Protein AF-A0A7W0MCL6-F1 (afdb_monomer_lite)

pLDDT: mean 84.3, std 16.28, range [50.22, 96.94]

Structure (mmCIF, N/CA/C/O backbone):
data_AF-A0A7W0MCL6-F1
#
_entry.id   AF-A0A7W0MCL6-F1
#
loop_
_atom_site.group_PDB
_atom_site.id
_atom_site.type_symbol
_atom_site.label_atom_id
_atom_site.label_alt_id
_atom_site.label_comp_id
_atom_site.label_asym_id
_atom_site.label_entity_id
_atom_site.label_seq_id
_atom_site.pdbx_PDB_ins_code
_atom_site.Cartn_x
_atom_site.Cartn_y
_atom_site.Cartn_z
_atom_site.occupancy
_atom_site.B_iso_or_equiv
_atom_site.auth_seq_id
_atom_site.auth_comp_id
_atom_site.auth_asym_id
_atom_site.auth_atom_id
_atom_site.pdbx_PDB_model_num
ATOM 1 N N . MET A 1 1 ? 35.156 -26.182 -0.908 1.00 50.47 1 MET A N 1
ATOM 2 C CA . MET A 1 1 ? 34.845 -25.146 0.096 1.00 50.47 1 MET A CA 1
ATOM 3 C C . MET A 1 1 ? 34.617 -23.837 -0.634 1.00 50.47 1 MET A C 1
ATOM 5 O O . MET A 1 1 ? 35.589 -23.201 -1.020 1.00 50.47 1 MET A O 1
ATOM 9 N N . THR A 1 2 ? 33.366 -23.443 -0.843 1.00 50.22 2 THR A N 1
ATOM 10 C CA . THR A 1 2 ? 33.016 -22.033 -1.048 1.00 50.22 2 THR A CA 1
ATOM 11 C C . THR A 1 2 ? 31.595 -21.877 -0.528 1.00 50.22 2 THR A C 1
ATOM 13 O O . THR A 1 2 ? 30.725 -22.665 -0.880 1.00 50.22 2 THR A O 1
ATOM 16 N N . ARG A 1 3 ? 31.473 -20.999 0.465 1.00 52.28 3 ARG A N 1
ATOM 17 C CA . ARG A 1 3 ? 30.317 -20.776 1.333 1.00 52.28 3 ARG A CA 1
ATOM 18 C C . ARG A 1 3 ? 29.081 -20.400 0.525 1.00 52.28 3 ARG A C 1
ATOM 20 O O . ARG A 1 3 ? 29.202 -19.603 -0.396 1.00 52.28 3 ARG A O 1
ATOM 27 N N . ASP A 1 4 ? 27.942 -20.929 0.964 1.00 50.72 4 ASP A N 1
ATOM 28 C CA . ASP A 1 4 ? 26.614 -20.332 0.869 1.00 50.72 4 ASP A CA 1
ATOM 29 C C . ASP A 1 4 ? 26.682 -18.801 0.780 1.00 50.72 4 ASP A C 1
ATOM 31 O O . ASP A 1 4 ? 27.014 -18.120 1.755 1.00 50.72 4 ASP A O 1
ATOM 35 N N . GLU A 1 5 ? 26.375 -18.264 -0.397 1.00 55.66 5 GLU A N 1
ATOM 36 C CA . GLU A 1 5 ? 25.964 -16.874 -0.529 1.00 55.66 5 GLU A CA 1
ATOM 37 C C . GLU A 1 5 ? 24.496 -16.840 -0.108 1.00 55.66 5 GLU A C 1
ATOM 39 O O . GLU A 1 5 ? 23.598 -17.223 -0.857 1.00 55.66 5 GLU A O 1
ATOM 44 N N . HIS A 1 6 ? 24.280 -16.496 1.160 1.00 57.06 6 HIS A N 1
ATOM 45 C CA . HIS A 1 6 ? 22.969 -16.171 1.696 1.00 57.06 6 HIS A CA 1
ATOM 46 C C . HIS A 1 6 ? 22.454 -14.984 0.871 1.00 57.06 6 HIS A C 1
ATOM 48 O O . HIS A 1 6 ? 22.941 -13.865 1.010 1.00 57.06 6 HIS A O 1
ATOM 54 N N . LEU A 1 7 ? 21.551 -15.256 -0.074 1.00 57.50 7 LEU A N 1
ATOM 55 C CA . LEU A 1 7 ? 20.686 -14.246 -0.671 1.00 57.50 7 LEU A CA 1
ATOM 56 C C . LEU A 1 7 ? 19.749 -13.792 0.446 1.00 57.50 7 LEU A C 1
ATOM 58 O O . LEU A 1 7 ? 18.626 -14.273 0.583 1.00 57.50 7 LEU A O 1
ATOM 62 N N . ASP A 1 8 ? 20.252 -12.903 1.293 1.00 52.47 8 ASP A N 1
ATOM 63 C CA . ASP A 1 8 ? 19.403 -11.941 1.964 1.00 52.47 8 ASP A CA 1
ATOM 64 C C . ASP A 1 8 ? 18.824 -11.077 0.833 1.00 52.47 8 ASP A C 1
ATOM 66 O O . ASP A 1 8 ? 19.407 -10.071 0.438 1.00 52.47 8 ASP A O 1
ATOM 70 N N . ASP A 1 9 ? 17.749 -11.549 0.192 1.00 58.38 9 ASP A N 1
ATOM 71 C CA . ASP A 1 9 ? 16.949 -10.750 -0.730 1.00 58.38 9 ASP A CA 1
ATOM 72 C C . ASP A 1 9 ? 16.398 -9.571 0.087 1.00 58.38 9 ASP A C 1
ATOM 74 O O . ASP A 1 9 ? 15.321 -9.655 0.681 1.00 58.38 9 ASP A O 1
ATOM 78 N N . ASP A 1 10 ? 17.183 -8.493 0.176 1.00 63.12 10 ASP A N 1
ATOM 79 C CA . ASP A 1 10 ? 16.785 -7.195 0.705 1.00 63.12 10 ASP A CA 1
ATOM 80 C C . ASP A 1 10 ? 15.580 -6.727 -0.116 1.00 63.12 10 ASP A C 1
ATOM 82 O O . ASP A 1 10 ? 15.719 -6.087 -1.162 1.00 63.12 10 ASP A O 1
ATOM 86 N N . VAL A 1 11 ? 14.374 -7.099 0.323 1.00 68.56 11 VAL A N 1
ATOM 87 C CA . VAL A 1 11 ? 13.138 -6.598 -0.268 1.00 68.56 11 VAL A CA 1
ATOM 88 C C . VAL A 1 11 ? 13.172 -5.082 -0.094 1.00 68.56 11 VAL A C 1
ATOM 90 O O . VAL A 1 11 ? 13.207 -4.616 1.048 1.00 68.56 11 VAL A O 1
ATOM 93 N N . PRO A 1 12 ? 13.197 -4.299 -1.187 1.00 80.88 12 PRO A N 1
ATOM 94 C CA . PRO A 1 12 ? 13.382 -2.864 -1.085 1.00 80.88 12 PRO A CA 1
ATOM 95 C C . PRO A 1 12 ? 12.254 -2.248 -0.259 1.00 80.88 12 PRO A C 1
ATOM 97 O O . PRO A 1 12 ? 11.073 -2.322 -0.621 1.00 80.88 12 PRO A O 1
ATOM 100 N N . ASP A 1 13 ? 12.645 -1.647 0.864 1.00 88.44 13 ASP A N 1
ATOM 101 C CA . ASP A 1 13 ? 11.750 -0.888 1.723 1.00 88.44 13 ASP A CA 1
ATOM 102 C C . ASP A 1 13 ? 11.254 0.353 0.968 1.00 88.44 13 ASP A C 1
ATOM 104 O O . ASP A 1 13 ? 12.039 1.206 0.547 1.00 88.44 13 ASP A O 1
ATOM 108 N N . ALA A 1 14 ? 9.937 0.441 0.790 1.00 90.75 14 ALA A N 1
ATOM 109 C CA . ALA A 1 14 ? 9.251 1.577 0.178 1.00 90.75 14 ALA A CA 1
ATOM 110 C C . ALA A 1 14 ? 8.625 2.516 1.220 1.00 90.75 14 ALA A C 1
ATOM 112 O O . ALA A 1 14 ? 7.985 3.505 0.858 1.00 90.75 14 ALA A O 1
ATOM 113 N N . GLY A 1 15 ? 8.808 2.241 2.512 1.00 93.81 15 GLY A N 1
ATOM 114 C CA . GLY A 1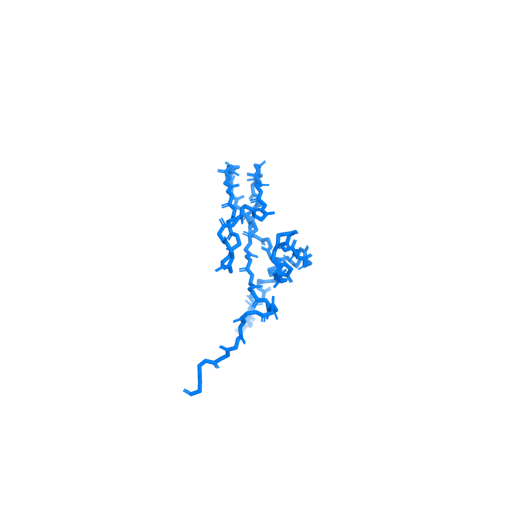 15 ? 8.367 3.099 3.599 1.00 93.81 15 GLY A CA 1
ATOM 115 C C . GLY A 1 15 ? 7.003 2.708 4.161 1.00 93.81 15 GLY A C 1
ATOM 116 O O . GLY A 1 15 ? 6.727 1.545 4.456 1.00 93.81 15 GLY A O 1
ATOM 117 N N . THR A 1 16 ? 6.159 3.702 4.444 1.00 94.75 16 THR A N 1
ATOM 118 C CA . THR A 1 16 ? 4.870 3.497 5.123 1.00 94.75 16 THR A CA 1
ATOM 119 C C . THR A 1 16 ? 3.759 4.266 4.432 1.00 94.75 16 THR A C 1
ATOM 121 O O . THR A 1 16 ? 3.885 5.462 4.191 1.00 94.75 16 THR A O 1
ATOM 124 N N . GLU A 1 17 ? 2.630 3.598 4.219 1.00 95.31 17 GLU A N 1
ATOM 125 C CA . GLU A 1 17 ? 1.426 4.172 3.635 1.00 95.31 17 GLU A CA 1
ATOM 126 C C . GLU A 1 17 ? 0.261 4.170 4.616 1.00 95.31 17 GLU A C 1
ATOM 128 O O . GLU A 1 17 ? 0.046 3.224 5.374 1.00 95.31 17 GLU A O 1
ATOM 133 N N . THR A 1 18 ? -0.520 5.249 4.605 1.00 95.25 18 THR A N 1
ATOM 134 C CA . THR A 1 18 ? -1.644 5.425 5.533 1.00 95.25 18 THR A CA 1
ATOM 135 C C . THR A 1 18 ? -2.958 5.536 4.776 1.00 95.25 18 THR A C 1
ATOM 137 O O . THR A 1 18 ? -3.133 6.397 3.915 1.00 95.25 18 THR A O 1
ATOM 140 N N . CYS A 1 19 ? -3.935 4.708 5.150 1.00 94.69 19 CYS A N 1
ATOM 141 C CA . CYS A 1 19 ? -5.290 4.821 4.628 1.00 94.69 19 CYS A CA 1
ATOM 142 C C . CYS A 1 19 ? -5.895 6.163 5.040 1.00 94.69 19 CYS A C 1
ATOM 144 O O . CYS A 1 19 ? -6.164 6.399 6.219 1.00 94.69 19 CYS A O 1
ATOM 146 N N . LYS A 1 20 ? -6.185 7.009 4.050 1.00 94.06 20 LYS A N 1
ATOM 147 C CA . LYS A 1 20 ? -6.770 8.343 4.249 1.00 94.06 20 LYS A CA 1
ATOM 148 C C . LYS A 1 20 ? -8.184 8.306 4.840 1.00 94.06 20 LYS A C 1
ATOM 150 O O . LYS A 1 20 ? -8.644 9.313 5.362 1.00 94.06 20 LYS A O 1
ATOM 155 N N . VAL A 1 21 ? -8.863 7.156 4.773 1.00 93.69 21 VAL A N 1
ATOM 156 C CA . VAL A 1 21 ? -10.246 6.996 5.249 1.00 93.69 21 VAL A CA 1
ATOM 157 C C . VAL A 1 21 ? -10.304 6.558 6.712 1.00 93.69 21 VAL A C 1
ATOM 159 O O . VAL A 1 21 ? -10.989 7.184 7.512 1.00 93.69 21 VAL A O 1
ATOM 162 N N . CYS A 1 22 ? -9.601 5.486 7.089 1.00 92.00 22 CYS A N 1
ATOM 163 C CA . CYS A 1 22 ? -9.690 4.920 8.444 1.00 92.00 22 CYS A CA 1
ATOM 164 C C . CYS A 1 22 ? -8.430 5.126 9.299 1.00 92.00 22 CYS A C 1
ATOM 166 O O . CYS A 1 22 ? -8.428 4.771 10.479 1.00 92.00 22 CYS A O 1
ATOM 168 N N . GLY A 1 23 ? -7.352 5.660 8.717 1.00 93.06 23 GLY A N 1
ATOM 169 C CA . GLY A 1 23 ? -6.090 5.925 9.408 1.00 93.06 23 GLY A CA 1
ATOM 170 C C . GLY A 1 23 ? -5.268 4.680 9.749 1.00 93.06 23 GLY A C 1
ATOM 171 O O . GLY A 1 23 ? -4.447 4.736 10.660 1.00 93.06 23 GLY A O 1
ATOM 172 N N . SER A 1 24 ? -5.502 3.542 9.087 1.00 94.69 24 SER A N 1
ATOM 173 C CA . SER A 1 24 ? -4.631 2.364 9.219 1.00 94.69 24 SER A CA 1
ATOM 174 C C . SER A 1 24 ? -3.309 2.585 8.48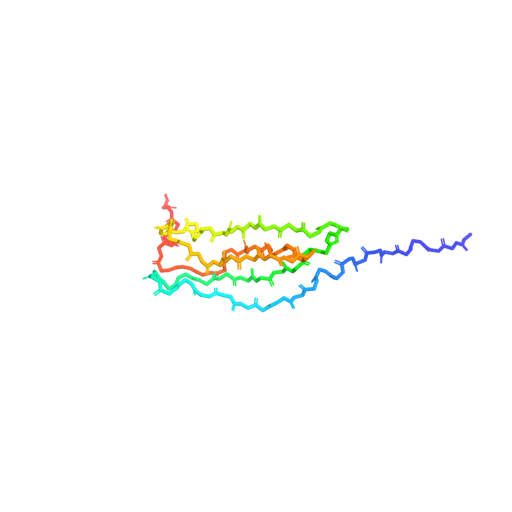6 1.00 94.69 24 SER A C 1
ATOM 176 O O . SER A 1 24 ? -3.321 3.130 7.385 1.00 94.69 24 SER A O 1
ATOM 178 N N . MET A 1 25 ? -2.209 2.107 9.053 1.00 95.38 25 MET A N 1
ATOM 179 C CA . MET A 1 25 ? -0.850 2.255 8.542 1.00 95.38 25 MET A CA 1
ATOM 180 C C . MET A 1 25 ? -0.312 0.911 8.051 1.00 95.38 25 MET A C 1
ATOM 182 O O . MET A 1 25 ? -0.447 -0.106 8.738 1.00 95.38 25 MET A O 1
ATOM 186 N N . TYR A 1 26 ? 0.324 0.928 6.889 1.00 95.75 26 TYR A N 1
ATOM 187 C CA . TYR A 1 26 ? 0.924 -0.222 6.232 1.00 95.75 26 TYR A CA 1
ATOM 188 C C . TYR A 1 26 ? 2.398 0.048 5.982 1.00 95.75 26 TYR A C 1
ATOM 190 O O . TYR A 1 26 ? 2.733 1.093 5.439 1.00 95.75 26 TYR A O 1
ATOM 198 N N . HIS A 1 27 ? 3.263 -0.893 6.332 1.00 95.69 27 HIS A N 1
ATOM 199 C CA . HIS A 1 27 ? 4.618 -0.910 5.802 1.00 95.69 27 HIS A CA 1
ATOM 200 C C . HIS A 1 27 ? 4.570 -1.402 4.357 1.00 95.69 27 HIS A C 1
ATOM 202 O O . HIS A 1 27 ? 3.859 -2.373 4.070 1.00 95.69 27 HIS A O 1
ATOM 208 N N . VAL A 1 28 ? 5.277 -0.716 3.464 1.00 95.56 28 VAL A N 1
ATOM 209 C CA . VAL A 1 28 ? 5.264 -0.995 2.030 1.00 95.56 28 VAL A CA 1
ATOM 210 C C . VAL A 1 28 ? 6.631 -1.464 1.591 1.00 95.56 28 VAL A C 1
ATOM 212 O O . VAL A 1 28 ? 7.650 -0.871 1.913 1.00 95.56 28 VAL A O 1
ATOM 215 N N . THR A 1 29 ? 6.621 -2.537 0.823 1.00 95.19 29 THR A N 1
ATOM 216 C CA . THR A 1 29 ? 7.805 -3.260 0.383 1.00 95.19 29 THR A CA 1
ATOM 217 C C . THR A 1 29 ? 7.632 -3.510 -1.111 1.00 95.19 29 THR A C 1
ATOM 219 O O . THR A 1 29 ? 6.545 -3.925 -1.513 1.00 95.19 29 THR A O 1
ATOM 222 N N . LEU A 1 30 ? 8.628 -3.252 -1.955 1.00 93.56 30 LEU A N 1
ATOM 223 C CA . LEU A 1 30 ? 8.469 -3.406 -3.408 1.00 93.56 30 LEU A CA 1
ATOM 224 C C . LEU A 1 30 ? 9.002 -4.755 -3.883 1.00 93.56 30 LEU A C 1
ATOM 226 O O . LEU A 1 30 ? 10.112 -5.151 -3.553 1.00 93.56 30 LEU A O 1
ATOM 230 N N . ASN A 1 31 ? 8.229 -5.440 -4.719 1.00 90.12 31 ASN A N 1
ATOM 231 C CA . ASN A 1 31 ? 8.706 -6.598 -5.461 1.00 90.12 31 ASN A CA 1
ATOM 232 C C . ASN A 1 31 ? 8.860 -6.234 -6.940 1.00 90.12 31 ASN A C 1
ATOM 234 O O . ASN A 1 31 ? 7.909 -5.770 -7.573 1.00 90.12 31 ASN A O 1
ATOM 238 N N . ARG A 1 32 ? 10.050 -6.439 -7.505 1.00 89.69 32 ARG A N 1
ATOM 239 C CA . ARG A 1 32 ? 10.341 -6.086 -8.894 1.00 89.69 32 ARG A CA 1
ATOM 240 C C . ARG A 1 32 ? 10.081 -7.269 -9.823 1.00 89.69 32 ARG A C 1
ATOM 242 O O . ARG A 1 32 ? 10.833 -8.238 -9.854 1.00 89.69 32 ARG A O 1
ATOM 249 N N . GLY A 1 33 ? 9.036 -7.152 -10.633 1.00 86.19 33 GLY A N 1
ATOM 250 C CA . GLY A 1 33 ? 8.695 -8.100 -11.684 1.00 86.19 33 GLY A CA 1
ATOM 251 C C . GLY A 1 33 ? 9.385 -7.801 -13.018 1.00 86.19 33 GLY A C 1
ATOM 252 O O . GLY A 1 33 ? 9.896 -6.708 -13.269 1.00 86.19 33 GLY A O 1
ATOM 253 N N . GLN A 1 34 ? 9.362 -8.785 -13.920 1.00 85.44 34 GLN A N 1
ATOM 254 C CA . GLN A 1 34 ? 9.864 -8.623 -15.294 1.00 85.44 34 GLN A CA 1
ATOM 255 C C . GLN A 1 34 ? 8.873 -7.885 -16.207 1.00 85.44 34 GLN A C 1
ATOM 257 O O . GLN A 1 34 ? 9.274 -7.304 -17.212 1.00 85.44 34 GLN A O 1
ATOM 262 N N . THR A 1 35 ? 7.581 -7.905 -15.866 1.00 89.44 35 THR A N 1
ATOM 263 C CA . THR A 1 35 ? 6.501 -7.335 -16.680 1.00 89.44 35 THR A CA 1
ATOM 264 C C . THR A 1 35 ? 5.803 -6.220 -15.915 1.00 89.44 35 THR A C 1
ATOM 266 O O . THR A 1 35 ? 5.544 -6.350 -14.721 1.00 89.44 35 THR A O 1
ATOM 269 N N . ARG A 1 36 ? 5.492 -5.125 -16.613 1.00 91.19 36 ARG A N 1
ATOM 270 C CA . ARG A 1 36 ? 4.673 -4.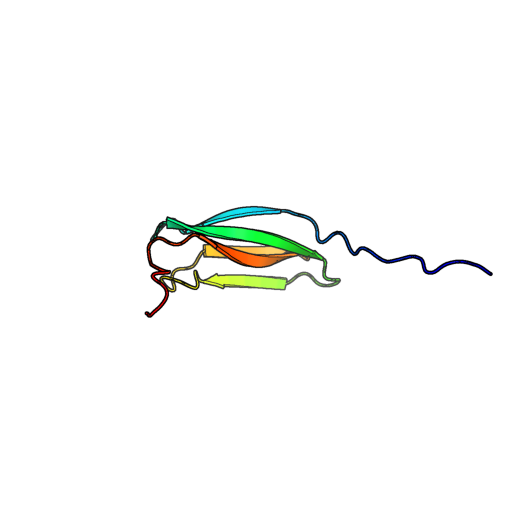037 -16.077 1.00 91.19 36 ARG A CA 1
ATOM 271 C C . ARG A 1 36 ? 3.247 -4.532 -15.838 1.00 91.19 36 ARG A C 1
ATOM 273 O O . ARG A 1 36 ? 2.639 -5.091 -16.747 1.00 91.19 36 ARG A O 1
ATOM 280 N N . MET A 1 37 ? 2.722 -4.293 -14.644 1.00 91.50 37 MET A N 1
ATOM 281 C CA . MET A 1 37 ? 1.370 -4.663 -14.251 1.00 91.50 37 MET A CA 1
ATOM 282 C C . MET A 1 37 ? 0.655 -3.443 -13.679 1.00 91.50 37 MET A C 1
ATOM 284 O O . MET A 1 37 ? 1.228 -2.690 -12.888 1.00 91.50 37 MET A O 1
ATOM 288 N N . ARG A 1 38 ? -0.605 -3.267 -14.085 1.00 95.56 38 ARG A N 1
ATOM 289 C CA . ARG A 1 38 ? -1.520 -2.329 -13.445 1.00 95.56 38 ARG A CA 1
ATOM 290 C C . ARG A 1 38 ? -2.403 -3.082 -12.471 1.00 95.56 38 ARG A C 1
ATOM 292 O O . ARG A 1 38 ? -3.064 -4.033 -12.882 1.00 95.56 38 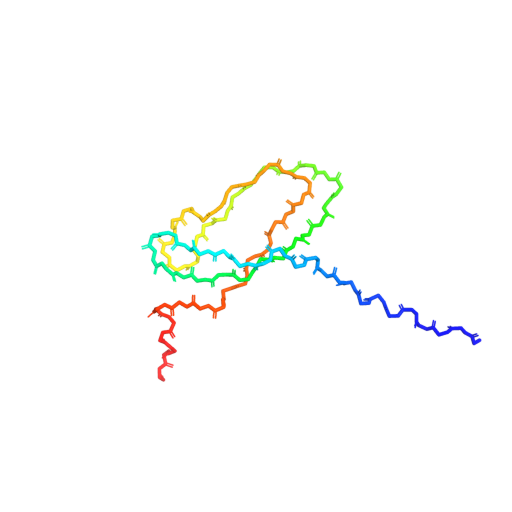ARG A O 1
ATOM 299 N N . ASP A 1 39 ? -2.411 -2.645 -11.222 1.00 95.69 39 ASP A N 1
ATOM 300 C CA . ASP A 1 39 ? -3.222 -3.239 -10.166 1.00 95.69 39 ASP A CA 1
ATOM 301 C C . ASP A 1 39 ? -3.456 -2.222 -9.038 1.00 95.69 39 ASP A C 1
ATOM 303 O O . ASP A 1 39 ? -2.918 -1.109 -9.049 1.00 95.69 39 ASP A O 1
ATOM 307 N N . TRP A 1 40 ? -4.299 -2.578 -8.078 1.00 96.44 40 TRP A N 1
ATOM 308 C CA . TRP A 1 40 ? -4.624 -1.744 -6.933 1.00 96.44 40 TRP A CA 1
ATOM 309 C C . TRP A 1 40 ? -4.719 -2.570 -5.656 1.00 96.44 40 TRP A C 1
ATOM 311 O O . TRP A 1 40 ? -4.994 -3.768 -5.654 1.00 96.44 40 TRP A O 1
ATOM 321 N N . TYR A 1 41 ? -4.547 -1.896 -4.526 1.00 96.00 41 TYR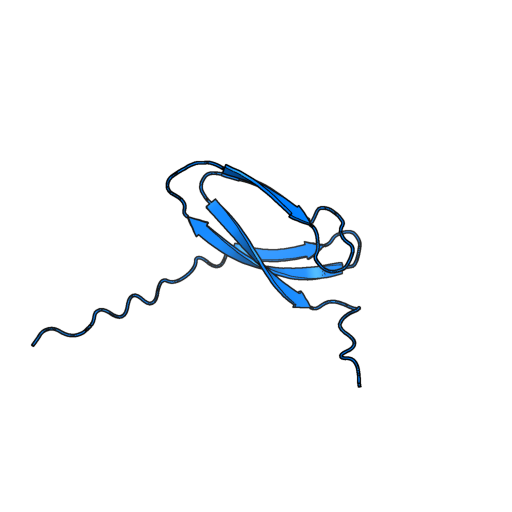 A N 1
ATOM 322 C CA . TYR A 1 41 ? -4.722 -2.486 -3.210 1.00 96.00 41 TYR A CA 1
ATOM 323 C C . TYR A 1 41 ? -5.794 -1.731 -2.436 1.00 96.00 41 TYR A C 1
ATOM 325 O O . TYR A 1 41 ? -5.756 -0.505 -2.291 1.00 96.00 41 TYR A O 1
ATOM 333 N N . ASN A 1 42 ? -6.747 -2.484 -1.896 1.00 96.94 42 ASN A N 1
ATOM 334 C CA . ASN A 1 42 ? -7.760 -1.966 -0.990 1.00 96.94 42 ASN A CA 1
ATOM 335 C C . ASN A 1 42 ? -7.274 -2.094 0.451 1.00 96.94 42 ASN A C 1
ATOM 337 O O . ASN A 1 42 ? -6.714 -3.111 0.849 1.00 96.94 42 ASN A O 1
ATOM 341 N N . CYS A 1 43 ? -7.538 -1.076 1.265 1.00 95.31 43 CYS A N 1
ATOM 342 C CA . CYS A 1 43 ? -7.270 -1.121 2.691 1.00 95.31 43 CYS A CA 1
ATOM 343 C C . CYS A 1 43 ? -7.979 -2.329 3.322 1.00 95.31 43 CYS A C 1
ATOM 345 O O . CYS A 1 43 ? -9.208 -2.379 3.362 1.00 95.31 43 CYS A O 1
ATOM 347 N N . ALA A 1 44 ? -7.209 -3.250 3.902 1.00 93.94 44 ALA A N 1
ATOM 348 C CA . ALA A 1 44 ? -7.714 -4.445 4.578 1.00 93.94 44 ALA A CA 1
ATOM 349 C C . ALA A 1 44 ? -8.643 -4.148 5.775 1.00 93.94 44 ALA A C 1
ATOM 351 O O . ALA A 1 44 ? -9.327 -5.044 6.258 1.00 93.94 44 ALA A O 1
ATOM 352 N N . VAL A 1 45 ? -8.672 -2.902 6.268 1.00 93.12 45 VAL A N 1
ATOM 353 C CA . VAL A 1 45 ? -9.499 -2.488 7.414 1.00 93.12 45 VAL A CA 1
ATOM 354 C C . VAL A 1 45 ? -10.853 -1.916 6.986 1.00 93.12 45 VAL A C 1
ATOM 356 O O . VAL A 1 45 ? -11.866 -2.272 7.577 1.00 93.12 45 VAL A O 1
ATOM 359 N N . CYS A 1 46 ? -10.897 -1.017 5.996 1.00 93.38 46 CYS A N 1
ATOM 360 C CA . CYS A 1 46 ? -12.138 -0.332 5.593 1.00 93.38 46 CYS A CA 1
ATOM 361 C C . CYS A 1 46 ? -12.603 -0.631 4.161 1.00 93.38 46 CYS A C 1
ATOM 363 O O . CYS A 1 46 ? -13.635 -0.112 3.740 1.00 93.38 46 CYS A O 1
ATOM 365 N N . GLY A 1 47 ? -11.842 -1.415 3.395 1.00 94.56 47 GLY A N 1
ATOM 366 C CA . GLY A 1 47 ? -12.154 -1.797 2.016 1.00 94.56 47 GLY A CA 1
ATOM 367 C C . GLY A 1 47 ? -11.975 -0.692 0.970 1.00 94.56 47 GLY A C 1
ATOM 368 O O . GLY A 1 47 ? -12.123 -0.964 -0.215 1.00 94.56 47 GLY A O 1
ATOM 369 N N . GLN A 1 48 ? -11.651 0.540 1.374 1.00 95.75 48 GLN A N 1
ATOM 370 C CA . GLN A 1 48 ? -11.410 1.648 0.444 1.00 95.75 48 GLN A CA 1
ATOM 371 C C . GLN A 1 48 ? -10.049 1.518 -0.234 1.00 95.75 48 GLN A C 1
ATOM 373 O O . GLN A 1 48 ? -9.093 1.055 0.392 1.00 95.75 48 GLN A O 1
ATOM 378 N N . MET A 1 49 ? -9.954 1.969 -1.484 1.00 96.44 49 MET A N 1
ATOM 379 C CA . MET A 1 49 ? -8.710 1.936 -2.251 1.00 96.44 49 MET A CA 1
ATOM 380 C C . MET A 1 49 ? -7.605 2.705 -1.520 1.00 96.44 49 MET A C 1
ATOM 382 O O . MET A 1 49 ? -7.766 3.880 -1.181 1.00 96.44 49 MET A O 1
ATOM 386 N N . LEU A 1 50 ? -6.495 2.019 -1.250 1.00 95.62 50 LEU A N 1
ATOM 387 C CA . LEU A 1 50 ? -5.316 2.590 -0.607 1.00 95.62 50 LEU A CA 1
ATOM 388 C C . LEU A 1 50 ? -4.369 3.179 -1.655 1.00 95.62 50 LEU A C 1
ATOM 390 O O . LEU A 1 50 ? -3.932 4.317 -1.509 1.00 95.62 50 LEU A O 1
ATOM 394 N N . MET A 1 51 ? -4.068 2.397 -2.693 1.00 94.75 51 MET A N 1
ATOM 395 C CA . MET A 1 51 ? -3.106 2.740 -3.737 1.00 94.75 51 MET A CA 1
ATOM 396 C C . MET A 1 51 ? -3.431 1.980 -5.027 1.00 94.75 51 MET A C 1
ATOM 398 O O . MET A 1 51 ? -3.866 0.833 -4.976 1.00 94.75 51 MET A O 1
ATOM 402 N N . GLU A 1 52 ? -3.183 2.623 -6.163 1.00 96.25 52 GLU A N 1
ATOM 403 C CA . GLU A 1 52 ? -3.146 2.025 -7.500 1.00 96.25 52 GLU A CA 1
ATOM 404 C C . GLU A 1 52 ? -1.727 2.208 -8.050 1.00 96.25 52 GLU A C 1
ATOM 406 O O . GLU A 1 52 ? -1.088 3.231 -7.787 1.00 96.25 52 GLU A O 1
ATOM 411 N N . TRP A 1 53 ? -1.230 1.232 -8.802 1.00 94.50 53 TRP A N 1
ATOM 412 C CA . TRP A 1 53 ? 0.055 1.316 -9.487 1.00 94.50 53 TRP A CA 1
ATOM 413 C C . TRP A 1 53 ? -0.050 0.774 -10.909 1.00 94.50 53 TRP A C 1
ATOM 415 O O . TRP A 1 53 ? -0.891 -0.059 -11.225 1.00 94.50 53 TRP A O 1
ATOM 425 N N . ASP A 1 54 ? 0.840 1.259 -11.772 1.00 95.44 54 ASP A N 1
ATOM 426 C CA . ASP A 1 54 ? 1.034 0.775 -13.138 1.00 95.44 54 ASP A CA 1
ATOM 427 C C . ASP A 1 54 ? 2.536 0.779 -13.440 1.00 95.44 54 ASP A C 1
ATOM 429 O O . ASP A 1 54 ? 3.053 1.680 -14.109 1.00 95.44 54 ASP A O 1
ATOM 433 N N . SER A 1 55 ? 3.243 -0.191 -12.863 1.00 91.94 55 SER A N 1
ATOM 434 C CA . SER A 1 55 ? 4.706 -0.297 -12.872 1.00 91.94 55 SER A CA 1
ATOM 435 C C . SER A 1 55 ? 5.142 -1.762 -12.991 1.00 91.94 55 SER A C 1
ATOM 437 O O . SER A 1 55 ? 4.327 -2.677 -12.922 1.00 91.94 55 SER A O 1
ATOM 439 N N . ASN A 1 56 ? 6.432 -2.006 -13.215 1.00 92.50 56 ASN A N 1
ATOM 440 C CA . ASN A 1 56 ? 7.030 -3.334 -13.031 1.00 92.50 56 ASN A CA 1
ATOM 441 C C . ASN A 1 56 ? 7.357 -3.625 -11.556 1.00 92.50 56 ASN A C 1
ATOM 443 O O . ASN A 1 56 ? 7.807 -4.719 -11.231 1.00 92.50 56 ASN A O 1
ATOM 447 N N . GLU A 1 57 ? 7.126 -2.664 -10.668 1.00 92.50 57 GLU A N 1
ATOM 448 C CA . GLU A 1 57 ? 7.246 -2.813 -9.222 1.00 92.50 57 GLU A CA 1
ATOM 449 C C . GLU A 1 57 ? 5.857 -3.020 -8.617 1.00 92.50 57 GLU A C 1
ATOM 451 O O . GLU A 1 57 ? 4.952 -2.209 -8.813 1.00 92.50 57 GLU A O 1
ATOM 456 N N . THR A 1 58 ? 5.691 -4.129 -7.901 1.00 93.50 58 THR A N 1
ATOM 457 C CA . THR A 1 58 ? 4.457 -4.490 -7.204 1.00 93.50 58 THR A CA 1
ATOM 458 C C . THR A 1 58 ? 4.627 -4.207 -5.711 1.00 93.50 58 THR A C 1
ATOM 460 O O . THR A 1 58 ? 5.422 -4.889 -5.056 1.00 93.50 58 THR A O 1
ATOM 463 N N . PRO A 1 59 ? 3.915 -3.218 -5.148 1.00 94.50 59 PRO A N 1
ATOM 464 C CA . PRO A 1 59 ? 3.934 -2.960 -3.720 1.00 94.50 59 PRO A CA 1
ATOM 4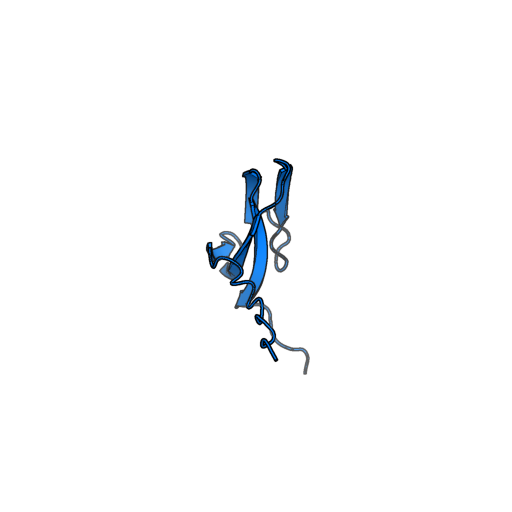65 C C . PRO A 1 59 ? 3.222 -4.071 -2.945 1.00 94.50 59 PRO A C 1
ATOM 467 O O . PRO A 1 59 ? 2.111 -4.489 -3.263 1.00 94.50 59 PRO A O 1
ATOM 470 N N . CYS A 1 60 ? 3.873 -4.523 -1.882 1.00 94.38 60 CYS A N 1
ATOM 471 C CA . CYS A 1 60 ? 3.332 -5.426 -0.880 1.00 94.38 60 CYS A CA 1
ATOM 472 C C . CYS A 1 60 ? 3.046 -4.622 0.390 1.00 94.38 60 CYS A C 1
ATOM 474 O O . CYS A 1 60 ? 3.898 -3.864 0.853 1.00 94.38 60 CYS A O 1
ATOM 476 N N . PHE A 1 61 ? 1.855 -4.799 0.963 1.00 94.94 61 PHE A N 1
ATOM 477 C CA . PHE A 1 61 ? 1.376 -4.006 2.095 1.00 94.94 61 PHE A CA 1
ATOM 478 C C . PHE A 1 61 ? 1.241 -4.877 3.343 1.00 94.94 61 PHE A C 1
ATOM 480 O O . PHE A 1 61 ? 0.378 -5.751 3.411 1.00 94.94 61 PHE A O 1
ATOM 487 N N . THR A 1 62 ? 2.041 -4.595 4.369 1.00 94.44 62 THR A N 1
ATOM 488 C CA . THR A 1 62 ? 1.931 -5.249 5.680 1.00 94.44 62 THR A CA 1
ATOM 489 C C . THR A 1 62 ? 1.253 -4.308 6.662 1.00 94.44 62 THR A C 1
ATOM 491 O O . THR A 1 62 ? 1.755 -3.219 6.924 1.00 94.44 62 THR A O 1
ATOM 494 N N . LEU A 1 63 ? 0.106 -4.700 7.221 1.00 94.38 63 LEU A N 1
ATOM 495 C CA . LEU A 1 63 ? -0.611 -3.877 8.198 1.00 94.38 63 LEU A CA 1
ATOM 496 C C . LEU A 1 63 ? 0.190 -3.790 9.507 1.00 94.38 63 LEU A C 1
ATOM 498 O O . LEU A 1 63 ? 0.278 -4.770 10.241 1.00 94.38 63 LEU A O 1
ATOM 502 N N . ILE A 1 64 ? 0.725 -2.608 9.818 1.00 94.62 64 ILE A N 1
ATOM 503 C CA . ILE A 1 64 ? 1.542 -2.370 11.024 1.00 94.62 64 ILE A CA 1
ATOM 504 C C . ILE A 1 64 ? 0.791 -1.614 12.122 1.00 94.62 64 ILE A C 1
ATOM 506 O O . ILE A 1 64 ? 1.206 -1.612 13.278 1.00 94.62 64 ILE A O 1
ATOM 510 N N . GLY A 1 65 ? -0.342 -0.991 11.794 1.00 91.81 65 GLY A N 1
ATOM 511 C CA . GLY A 1 65 ? -1.167 -0.319 12.787 1.00 91.81 65 GLY A CA 1
ATOM 512 C C . GLY A 1 65 ? -2.575 -0.050 12.287 1.00 91.81 65 GLY A C 1
ATOM 513 O O . GLY A 1 65 ? -2.783 0.436 11.180 1.00 91.81 65 GLY A O 1
ATOM 514 N N . SER A 1 66 ? -3.579 -0.319 13.113 1.00 86.62 66 SER A N 1
ATOM 515 C CA . SER A 1 66 ? -4.918 0.213 12.885 1.00 86.62 66 SER A CA 1
ATOM 516 C C . SER A 1 66 ? -5.605 0.498 14.208 1.00 86.62 66 SER A C 1
ATOM 518 O O . SER A 1 66 ? -5.394 -0.193 15.203 1.00 86.62 66 SER A O 1
ATOM 520 N N . ARG A 1 67 ? -6.486 1.500 14.209 1.00 71.81 67 ARG A N 1
ATOM 521 C CA . ARG A 1 67 ? -7.320 1.818 15.377 1.00 71.81 67 ARG A CA 1
ATOM 522 C C . ARG A 1 67 ? -8.340 0.711 15.701 1.00 71.81 67 ARG A C 1
ATOM 524 O O . ARG A 1 67 ? -8.949 0.753 16.766 1.00 71.81 67 ARG A O 1
ATOM 531 N N . TYR A 1 68 ? -8.510 -0.266 14.803 1.00 63.41 68 TYR A N 1
ATOM 532 C CA . TYR A 1 68 ? -9.544 -1.304 14.860 1.00 63.41 68 TYR A CA 1
ATOM 533 C C . TYR A 1 68 ? -9.011 -2.720 15.116 1.00 63.41 68 TYR A C 1
ATOM 535 O O . TYR A 1 68 ? -9.815 -3.611 15.376 1.00 63.41 68 TYR A O 1
ATOM 543 N N . LEU A 1 69 ? -7.690 -2.945 15.132 1.00 61.69 69 LEU A N 1
ATOM 544 C CA . LEU A 1 69 ? -7.082 -4.197 15.605 1.00 61.69 69 LEU A CA 1
ATOM 545 C C . LEU A 1 69 ? -7.178 -4.299 17.141 1.00 61.69 69 LEU A C 1
ATOM 547 O O . LEU A 1 69 ? -6.181 -4.418 17.852 1.00 61.69 69 LEU A O 1
ATOM 551 N N . ARG A 1 70 ? -8.396 -4.261 17.689 1.00 53.97 70 ARG A N 1
ATOM 552 C CA . ARG A 1 70 ? -8.647 -4.831 19.011 1.00 53.97 70 ARG A CA 1
ATOM 553 C C . ARG A 1 70 ? -8.604 -6.343 18.823 1.00 53.97 70 ARG A C 1
ATOM 555 O O . ARG A 1 70 ? -9.537 -6.907 18.260 1.00 53.97 70 ARG A O 1
ATOM 562 N N . LYS A 1 71 ? -7.507 -6.985 19.243 1.00 51.00 71 LYS A N 1
ATOM 563 C CA . LYS A 1 71 ? -7.443 -8.450 19.361 1.00 51.00 71 LYS A CA 1
ATOM 564 C C . LYS A 1 71 ? -8.734 -8.942 20.042 1.00 51.00 71 LYS A C 1
ATOM 566 O O . LYS A 1 71 ? -9.075 -8.378 21.089 1.00 51.00 71 LYS A O 1
ATOM 571 N N . PRO A 1 72 ? -9.456 -9.935 19.495 1.00 52.88 72 PRO A N 1
ATOM 572 C CA . PRO A 1 72 ? -10.489 -10.602 20.273 1.00 52.88 72 PRO A CA 1
ATOM 573 C C . PRO A 1 72 ? -9.833 -11.218 21.518 1.00 52.88 72 PRO A C 1
ATOM 575 O O . PRO A 1 72 ? -8.716 -11.736 21.440 1.00 52.88 72 PRO A O 1
ATOM 578 N N . ARG A 1 73 ? -10.496 -11.032 22.664 1.00 51.00 73 ARG A N 1
ATOM 579 C CA . ARG A 1 73 ? -10.120 -11.599 23.965 1.00 51.00 73 ARG A CA 1
ATOM 580 C C . ARG A 1 73 ? -10.189 -13.116 23.949 1.00 51.00 73 ARG A C 1
ATOM 582 O O . ARG A 1 73 ? -11.116 -13.633 23.290 1.00 51.00 73 ARG A O 1
#

Secondary structure (DSSP, 8-state):
----------PPEEEEEE-TTT--EEEEEEEEEEEEEEEEEE-TTT-SEEEEEEEEEEEEEEEEE-TT-----

Foldseek 3Di:
DDDDPPPPVPQAFPAKFADPPFGWIWGKTKDAAPDFDWDWDADPPPRHTRDTDGGSIDIDTHGPDGPPPPPDD

Sequence (73 aa):
MTRDEHLDDDVPDAGTETCKVCGSMYHVTLNRGQTRMRDWYNCAVCGQMLMEWDSNETPCFTLIGSRYLRKPR

Radius of gyration: 15.9 Å; chains: 1; bounding box: 47×34×41 Å